Protein AF-A0A2K2D3J0-F1 (afdb_monomer_lite)

Sequence (105 aa):
GGDTRWTSWAQSIVDASRPADELDRRLRSALGYDNAVLGAVFQASDYPVGSPYWDAWAEAAQELAERSQDEISLALDEAHAMRNAISMEHLEAMMILARYVPKDP

Organism: Brachypodium distachyon (NCBI:txid15368)

Radius of gyration: 23.65 Å; chains: 1; bounding box: 52×19×77 Å

Structure (mmCIF, N/CA/C/O backbone):
data_AF-A0A2K2D3J0-F1
#
_entry.id   AF-A0A2K2D3J0-F1
#
loop_
_atom_site.group_PDB
_atom_site.id
_atom_site.type_symbol
_atom_site.label_atom_id
_atom_site.label_alt_id
_atom_site.label_comp_id
_atom_site.label_asym_id
_atom_site.label_entity_id
_atom_site.label_seq_id
_atom_site.pdbx_PDB_ins_code
_atom_site.Cartn_x
_atom_site.Cartn_y
_atom_site.Cartn_z
_atom_site.occupancy
_atom_site.B_iso_or_equiv
_atom_site.auth_seq_id
_atom_site.auth_comp_id
_atom_site.auth_asym_id
_atom_site.auth_atom_id
_atom_site.pdbx_PDB_model_num
ATOM 1 N N . GLY A 1 1 ? -31.267 -10.995 29.941 1.00 42.78 1 GLY A N 1
ATOM 2 C CA . GLY A 1 1 ? -30.750 -10.138 28.855 1.00 42.78 1 GLY A CA 1
ATOM 3 C C . GLY A 1 1 ? -29.232 -10.106 28.823 1.00 42.78 1 GLY A C 1
ATOM 4 O O . GLY A 1 1 ? -28.679 -9.017 28.828 1.00 42.78 1 GLY A O 1
ATOM 5 N N . GLY A 1 2 ? -28.577 -11.275 28.818 1.00 51.97 2 GLY A N 1
ATOM 6 C CA . GLY A 1 2 ? -27.114 -11.403 28.729 1.00 51.97 2 GLY A CA 1
ATOM 7 C C . GLY A 1 2 ? -26.610 -11.776 27.329 1.00 51.97 2 GLY A C 1
ATOM 8 O O . GLY A 1 2 ? -25.487 -11.423 26.995 1.00 51.97 2 GLY A O 1
ATOM 9 N N . ASP A 1 3 ? -27.453 -12.399 26.495 1.00 57.22 3 ASP A N 1
ATOM 10 C CA . ASP A 1 3 ? -27.058 -12.889 25.164 1.00 57.22 3 ASP A CA 1
ATOM 11 C C . ASP A 1 3 ? -26.705 -11.780 24.174 1.00 57.22 3 ASP A C 1
ATOM 13 O O . ASP A 1 3 ? -25.709 -11.884 23.470 1.00 57.22 3 ASP A O 1
ATOM 17 N N . THR A 1 4 ? -27.464 -10.681 24.146 1.00 61.50 4 THR A N 1
ATOM 18 C CA . THR A 1 4 ? -27.314 -9.658 23.100 1.00 61.50 4 THR A CA 1
ATOM 19 C C . THR A 1 4 ? -25.969 -8.932 23.130 1.00 61.50 4 THR A C 1
ATOM 21 O O . THR A 1 4 ? -25.437 -8.620 22.067 1.00 61.50 4 THR A O 1
ATOM 24 N N . ARG A 1 5 ? -25.390 -8.703 24.317 1.00 62.72 5 ARG A N 1
ATOM 25 C CA . ARG A 1 5 ? -24.073 -8.049 24.458 1.00 62.72 5 ARG A CA 1
ATOM 26 C C . ARG A 1 5 ? -22.917 -8.971 24.078 1.00 62.72 5 ARG A C 1
ATOM 28 O O . ARG A 1 5 ? -21.934 -8.515 23.513 1.00 62.72 5 ARG A O 1
ATOM 35 N N . TRP A 1 6 ? -23.047 -10.268 24.356 1.00 61.50 6 TRP A N 1
ATOM 36 C CA . TRP A 1 6 ? -22.056 -11.255 23.929 1.00 61.50 6 TRP A CA 1
ATOM 37 C C . TRP A 1 6 ? -22.026 -11.388 22.406 1.00 61.50 6 TRP A C 1
ATOM 39 O O . TRP A 1 6 ? -20.948 -11.437 21.820 1.00 61.50 6 TRP A 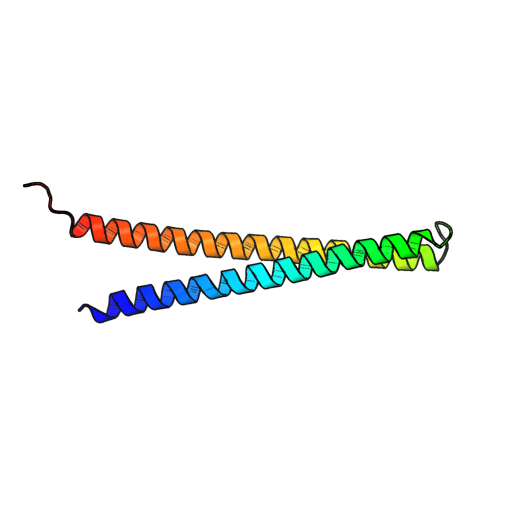O 1
ATOM 49 N N . THR A 1 7 ? -23.191 -11.365 21.751 1.00 64.38 7 THR A N 1
ATOM 50 C CA . THR A 1 7 ? -23.258 -11.337 20.283 1.00 64.38 7 THR A CA 1
ATOM 51 C C . THR A 1 7 ? -22.702 -10.053 19.671 1.00 64.38 7 THR A C 1
ATOM 53 O O . THR A 1 7 ? -22.061 -10.154 18.632 1.00 64.38 7 THR A O 1
ATOM 56 N N . SER A 1 8 ? -22.890 -8.868 20.275 1.00 70.06 8 SER A N 1
ATOM 57 C CA . SER A 1 8 ? -22.313 -7.635 19.705 1.00 70.06 8 SER A CA 1
ATOM 58 C C . SER A 1 8 ? -20.790 -7.604 19.825 1.00 70.06 8 SER A C 1
ATOM 60 O O . SER A 1 8 ? -20.125 -7.228 18.870 1.00 70.06 8 SER A O 1
ATOM 62 N N . TRP A 1 9 ? -20.239 -8.083 20.943 1.00 67.31 9 TRP A N 1
ATOM 63 C CA . TRP A 1 9 ? -18.791 -8.181 21.142 1.00 67.31 9 TRP A CA 1
ATOM 64 C C . TRP A 1 9 ? -18.130 -9.255 20.263 1.00 67.31 9 TRP A C 1
ATOM 66 O O . TRP A 1 9 ? -17.050 -9.068 19.712 1.00 67.31 9 TRP A O 1
ATOM 76 N N . ALA A 1 10 ? -18.779 -10.408 20.083 1.00 67.62 10 ALA A N 1
ATOM 77 C CA . ALA A 1 10 ? -18.280 -11.415 19.149 1.00 67.62 10 ALA A CA 1
ATOM 78 C C . ALA A 1 10 ? -18.303 -10.895 17.699 1.00 67.62 10 ALA A C 1
ATOM 80 O O . ALA A 1 10 ? -17.375 -11.158 16.936 1.00 67.62 10 ALA A O 1
ATOM 81 N N . GLN A 1 11 ? -19.337 -10.128 17.334 1.00 72.25 11 GLN A N 1
ATOM 82 C CA . GLN A 1 11 ? -19.432 -9.496 16.022 1.00 72.25 11 GLN A CA 1
ATOM 83 C C . GLN A 1 11 ? -18.358 -8.419 15.832 1.00 72.25 11 GLN A C 1
ATOM 85 O O . GLN A 1 11 ? -17.750 -8.380 14.771 1.00 72.25 11 GLN A O 1
ATOM 90 N N . SER A 1 12 ? -18.048 -7.611 16.848 1.00 68.00 12 SER A N 1
ATOM 91 C CA . SER A 1 12 ? -17.024 -6.566 16.740 1.00 68.00 12 SER A CA 1
ATOM 92 C C . SER A 1 12 ? -15.609 -7.121 16.549 1.00 68.00 12 SER A C 1
ATOM 94 O O . SER A 1 12 ? -14.816 -6.546 15.803 1.00 68.00 12 SER A O 1
ATOM 96 N N . ILE A 1 13 ? -15.294 -8.280 17.138 1.00 68.69 13 ILE A N 1
ATOM 97 C CA . ILE A 1 13 ? -14.033 -8.992 16.870 1.00 68.69 13 ILE A CA 1
ATOM 98 C C . 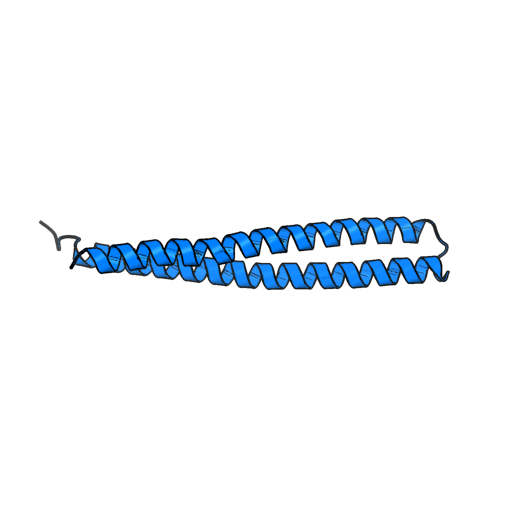ILE A 1 13 ? -13.962 -9.473 15.418 1.00 68.69 13 ILE A C 1
ATOM 100 O O . ILE A 1 13 ? -12.923 -9.319 14.777 1.00 68.69 13 ILE A O 1
ATOM 104 N N . VAL A 1 14 ? -15.055 -10.026 14.886 1.00 71.94 14 VAL A N 1
ATOM 105 C CA . VAL A 1 14 ? -15.145 -10.430 13.470 1.00 71.94 14 VAL A CA 1
ATOM 106 C C . VAL A 1 14 ? -15.059 -9.209 12.544 1.00 71.94 14 VAL A C 1
ATOM 108 O O . VAL A 1 14 ? -14.407 -9.249 11.499 1.00 71.94 14 VAL A O 1
ATOM 111 N N . ASP A 1 15 ? -15.664 -8.094 12.944 1.00 72.25 15 ASP A N 1
ATOM 112 C CA . ASP A 1 15 ? -15.633 -6.842 12.191 1.00 72.25 15 ASP A CA 1
ATOM 113 C C . ASP A 1 15 ? -14.238 -6.203 12.200 1.00 72.25 15 ASP A C 1
ATOM 115 O O . ASP A 1 15 ? -13.887 -5.529 11.235 1.00 72.25 15 ASP A O 1
ATOM 119 N N . ALA A 1 16 ? -13.428 -6.436 13.240 1.00 70.69 16 ALA A N 1
ATOM 120 C CA . ALA A 1 16 ? -12.041 -5.978 13.333 1.00 70.69 16 ALA A CA 1
ATOM 121 C C . ALA A 1 16 ? -11.039 -6.923 12.645 1.00 70.69 16 ALA A C 1
ATOM 123 O O . ALA A 1 16 ? -10.006 -6.460 12.159 1.00 70.69 16 ALA A O 1
ATOM 124 N N . SER A 1 17 ? -11.331 -8.227 12.561 1.00 78.75 17 SER A N 1
ATOM 125 C CA . SER A 1 17 ? -10.445 -9.191 11.896 1.00 78.75 17 SER A CA 1
ATOM 126 C C . SER A 1 17 ? -10.406 -8.987 10.383 1.00 78.75 17 SER A C 1
ATOM 128 O O . SER A 1 17 ? -9.346 -9.090 9.777 1.00 78.75 17 SER A O 1
ATOM 130 N N . ARG A 1 18 ? -11.537 -8.623 9.765 1.00 82.94 18 ARG A N 1
ATOM 131 C CA . ARG A 1 18 ? -11.604 -8.415 8.311 1.00 82.94 18 ARG A CA 1
ATOM 132 C C . ARG A 1 18 ? -10.713 -7.251 7.817 1.00 82.94 18 ARG A C 1
ATOM 134 O O . ARG A 1 18 ? -9.958 -7.482 6.877 1.00 82.94 18 ARG A O 1
ATOM 141 N N . PRO A 1 19 ? -10.739 -6.040 8.411 1.00 82.62 19 PRO A N 1
ATOM 142 C CA . PRO A 1 19 ? -9.788 -4.973 8.090 1.00 82.62 19 PRO A CA 1
ATOM 143 C C . PRO A 1 19 ? -8.332 -5.364 8.350 1.00 82.62 19 PRO A C 1
ATOM 145 O O . PRO A 1 19 ? -7.455 -4.954 7.601 1.00 82.62 19 PRO A O 1
ATOM 148 N N . ALA A 1 20 ? -8.061 -6.169 9.385 1.00 84.94 20 ALA A N 1
ATOM 149 C CA . ALA A 1 20 ? -6.706 -6.632 9.685 1.00 84.94 20 ALA A CA 1
ATOM 150 C C . ALA A 1 20 ? -6.162 -7.582 8.602 1.00 84.94 20 ALA A C 1
ATOM 152 O O . ALA A 1 20 ? -5.021 -7.429 8.165 1.00 84.94 20 ALA A O 1
ATOM 153 N N . ASP A 1 21 ? -6.988 -8.521 8.133 1.00 89.69 21 ASP A N 1
ATOM 154 C CA . ASP A 1 21 ? -6.634 -9.430 7.038 1.00 89.69 21 ASP A CA 1
ATOM 155 C C . ASP A 1 21 ? -6.437 -8.663 5.722 1.00 89.69 21 ASP A C 1
ATOM 157 O O . ASP A 1 21 ? -5.493 -8.918 4.971 1.00 89.69 21 ASP A O 1
ATOM 161 N N . GLU A 1 22 ? -7.308 -7.690 5.449 1.00 91.12 22 GLU A N 1
ATOM 162 C CA . GLU A 1 22 ? -7.212 -6.849 4.258 1.00 91.12 22 GLU A CA 1
ATOM 163 C C . GLU A 1 22 ? -5.969 -5.948 4.296 1.00 91.12 22 GLU A C 1
ATOM 165 O O . GLU A 1 22 ? -5.257 -5.842 3.297 1.00 91.12 22 GLU A O 1
ATOM 170 N N . LEU A 1 23 ? -5.650 -5.369 5.456 1.00 92.44 23 LEU A N 1
ATOM 171 C CA . LEU A 1 23 ? -4.413 -4.632 5.706 1.00 92.44 23 LEU A CA 1
ATOM 172 C C . LEU A 1 23 ? -3.176 -5.486 5.387 1.00 92.44 23 LEU A C 1
ATOM 174 O O . LEU A 1 23 ? -2.328 -5.060 4.601 1.00 92.44 23 LEU A O 1
ATOM 178 N N . ASP A 1 24 ? -3.072 -6.695 5.950 1.00 93.44 24 ASP A N 1
ATOM 179 C CA . ASP A 1 24 ? -1.935 -7.594 5.691 1.00 93.44 24 ASP A CA 1
ATOM 180 C C . ASP A 1 24 ? -1.841 -7.960 4.202 1.00 93.44 24 ASP A C 1
ATOM 182 O O . ASP A 1 24 ? -0.763 -7.894 3.603 1.00 93.44 24 ASP A O 1
ATOM 186 N N . ARG A 1 25 ? -2.978 -8.265 3.562 1.00 95.81 25 ARG A N 1
ATOM 187 C CA . ARG A 1 25 ? -3.038 -8.572 2.127 1.00 95.81 25 ARG A CA 1
ATOM 188 C C . ARG A 1 25 ? -2.514 -7.415 1.274 1.00 95.81 25 ARG A C 1
ATOM 190 O O . ARG A 1 25 ? -1.724 -7.647 0.356 1.00 95.81 25 ARG A O 1
ATOM 197 N N . ARG A 1 26 ? -2.933 -6.182 1.564 1.00 94.81 26 ARG A N 1
ATOM 198 C CA . ARG A 1 26 ? -2.510 -4.980 0.829 1.00 94.81 26 ARG A CA 1
ATOM 199 C C . ARG A 1 26 ? -1.034 -4.676 1.028 1.00 94.81 26 ARG A C 1
ATOM 201 O O . ARG A 1 26 ? -0.336 -4.430 0.050 1.00 94.81 26 ARG A O 1
ATOM 208 N N . LEU A 1 27 ? -0.525 -4.796 2.254 1.00 95.38 27 LEU A N 1
ATOM 209 C CA . LEU A 1 27 ? 0.905 -4.623 2.525 1.00 95.38 27 LEU A CA 1
ATOM 210 C C . LEU A 1 27 ? 1.759 -5.656 1.780 1.00 95.38 27 LEU A C 1
ATOM 212 O O . LEU A 1 27 ? 2.802 -5.310 1.228 1.00 95.38 27 LEU A O 1
ATOM 216 N N . ARG A 1 28 ? 1.311 -6.915 1.690 1.00 96.75 28 ARG A N 1
ATOM 217 C CA . ARG A 1 28 ? 1.988 -7.932 0.866 1.00 96.75 28 ARG A CA 1
ATOM 218 C C . ARG A 1 28 ? 1.944 -7.599 -0.624 1.00 96.75 28 ARG A C 1
ATOM 220 O O . ARG A 1 28 ? 2.940 -7.821 -1.307 1.00 96.75 28 ARG A O 1
ATOM 227 N N . SER A 1 29 ? 0.815 -7.084 -1.114 1.00 95.81 29 SER A N 1
ATOM 228 C CA . SER A 1 29 ? 0.654 -6.616 -2.499 1.00 95.81 29 SER A CA 1
ATOM 229 C C . SER A 1 29 ? 1.659 -5.502 -2.812 1.00 95.81 29 SER A C 1
ATOM 231 O O . SER A 1 29 ? 2.453 -5.638 -3.741 1.00 95.81 29 SER A O 1
ATOM 233 N N . ALA A 1 30 ? 1.716 -4.470 -1.961 1.00 95.62 30 ALA A N 1
ATOM 234 C CA . ALA A 1 30 ? 2.663 -3.361 -2.067 1.00 95.62 30 ALA A CA 1
ATOM 235 C C . ALA A 1 30 ? 4.123 -3.836 -2.072 1.00 95.62 30 ALA A C 1
ATOM 237 O O . ALA A 1 30 ? 4.878 -3.506 -2.980 1.00 95.62 30 ALA A O 1
ATOM 238 N N . LEU A 1 31 ? 4.504 -4.711 -1.134 1.00 96.31 31 LEU A N 1
ATOM 239 C CA . LEU A 1 31 ? 5.845 -5.310 -1.115 1.00 96.31 31 LEU A CA 1
ATOM 240 C C . LEU A 1 31 ? 6.146 -6.111 -2.390 1.00 96.31 31 LEU A C 1
ATOM 242 O O . LEU A 1 31 ? 7.284 -6.143 -2.859 1.00 96.31 31 LEU A O 1
ATOM 246 N N . GLY A 1 32 ? 5.142 -6.783 -2.956 1.00 97.00 32 GLY A N 1
ATOM 247 C CA . GLY A 1 32 ? 5.256 -7.454 -4.248 1.00 97.00 32 GLY A CA 1
ATOM 248 C C . GLY A 1 32 ? 5.569 -6.470 -5.375 1.00 97.00 32 GLY A C 1
ATOM 249 O O . GLY A 1 32 ? 6.488 -6.717 -6.159 1.00 97.00 32 GLY A O 1
ATOM 250 N N . TYR A 1 33 ? 4.855 -5.344 -5.421 1.00 96.56 33 TYR A N 1
ATOM 251 C CA . TYR A 1 33 ? 5.103 -4.281 -6.390 1.00 96.56 33 TYR A CA 1
ATOM 252 C C . TYR A 1 33 ? 6.474 -3.635 -6.201 1.00 96.56 33 TYR A C 1
ATOM 254 O O . TYR A 1 33 ? 7.204 -3.539 -7.179 1.00 96.56 33 TYR A O 1
ATOM 262 N N . ASP A 1 34 ? 6.890 -3.304 -4.978 1.00 95.38 34 ASP A N 1
ATOM 263 C CA . ASP A 1 34 ? 8.219 -2.734 -4.705 1.00 95.38 34 ASP A CA 1
ATOM 264 C C . ASP A 1 34 ? 9.352 -3.656 -5.180 1.00 95.38 34 ASP A C 1
ATOM 266 O O . ASP A 1 34 ? 10.312 -3.214 -5.814 1.00 95.38 34 ASP A O 1
ATOM 270 N N . ASN A 1 35 ? 9.230 -4.965 -4.942 1.00 97.12 35 ASN A N 1
ATOM 271 C CA . ASN A 1 35 ? 10.197 -5.934 -5.460 1.00 97.12 35 ASN A CA 1
ATOM 272 C C . ASN A 1 35 ? 10.212 -5.963 -6.997 1.00 97.12 35 ASN A C 1
ATOM 274 O O . ASN A 1 35 ? 11.277 -6.081 -7.606 1.00 97.12 35 ASN A O 1
ATOM 278 N N . ALA A 1 36 ? 9.046 -5.837 -7.634 1.00 96.56 36 ALA A N 1
ATOM 279 C CA . ALA A 1 36 ? 8.941 -5.764 -9.086 1.00 96.56 36 ALA A CA 1
ATOM 280 C C . ALA A 1 36 ? 9.516 -4.449 -9.647 1.00 96.56 36 ALA A C 1
ATOM 282 O O . ALA A 1 36 ? 10.172 -4.490 -10.686 1.00 96.56 36 ALA A O 1
ATOM 283 N N . VAL A 1 37 ? 9.358 -3.318 -8.945 1.00 97.31 37 VAL A N 1
ATOM 284 C CA . VAL A 1 37 ? 10.012 -2.038 -9.274 1.00 97.31 37 VAL A CA 1
ATOM 285 C C . VAL A 1 37 ? 11.523 -2.223 -9.301 1.00 97.31 37 VAL A C 1
ATOM 287 O O . VAL A 1 37 ? 12.163 -1.878 -10.290 1.00 97.31 37 VAL A O 1
ATOM 290 N N . LEU A 1 38 ? 12.101 -2.816 -8.251 1.00 96.81 38 LEU A N 1
ATOM 291 C CA . LEU A 1 38 ? 13.541 -3.084 -8.198 1.00 96.81 38 LEU A CA 1
ATOM 292 C C . LEU A 1 38 ? 13.993 -3.979 -9.359 1.00 96.81 38 LEU A C 1
ATOM 294 O O . LEU A 1 38 ? 15.033 -3.718 -9.962 1.00 96.81 38 LEU A O 1
ATOM 298 N N . GLY A 1 39 ? 13.200 -4.996 -9.710 1.00 97.31 39 GLY A N 1
ATOM 299 C CA . GLY A 1 39 ? 13.461 -5.855 -10.866 1.00 97.31 39 GLY A CA 1
ATOM 300 C C . GLY A 1 39 ? 13.419 -5.107 -12.202 1.00 97.31 39 GLY A C 1
ATOM 301 O O . GLY A 1 39 ? 14.295 -5.309 -13.041 1.00 97.31 39 GLY A O 1
ATOM 302 N N . ALA A 1 40 ? 12.444 -4.217 -12.390 1.00 95.56 40 ALA A N 1
ATOM 303 C CA . ALA A 1 40 ? 12.310 -3.401 -13.594 1.00 95.56 40 ALA A CA 1
ATOM 304 C C . ALA A 1 40 ? 13.446 -2.374 -13.718 1.00 95.56 40 ALA A C 1
ATOM 306 O O . ALA A 1 40 ? 14.046 -2.253 -14.782 1.00 95.56 40 ALA A O 1
ATOM 307 N N . VAL A 1 41 ? 13.818 -1.702 -12.623 1.00 95.56 41 VAL A N 1
ATOM 308 C CA . VAL A 1 41 ? 14.974 -0.786 -12.583 1.00 95.56 41 VAL A CA 1
ATOM 309 C C . VAL A 1 41 ? 16.273 -1.529 -12.888 1.00 95.56 41 VAL A C 1
ATOM 311 O O . VAL A 1 41 ? 17.099 -1.039 -13.658 1.00 95.56 41 VAL A O 1
ATOM 314 N N . PHE A 1 42 ? 16.449 -2.723 -12.316 1.00 96.62 42 PHE A N 1
ATOM 315 C CA . PHE A 1 42 ? 17.602 -3.568 -12.604 1.00 96.62 42 PHE A CA 1
ATOM 316 C C . PHE A 1 42 ? 17.663 -3.928 -14.093 1.00 96.62 42 PHE A C 1
ATOM 318 O O . PHE A 1 42 ? 18.697 -3.721 -14.721 1.00 96.62 42 PHE A O 1
ATOM 325 N N . GLN A 1 43 ? 16.547 -4.363 -14.685 1.00 96.06 43 GLN A N 1
ATOM 326 C CA . GLN A 1 43 ? 16.483 -4.652 -16.119 1.00 96.06 43 GLN A CA 1
ATOM 327 C C . GLN A 1 43 ? 16.735 -3.421 -16.990 1.00 96.06 43 GLN A C 1
ATOM 329 O O . GLN A 1 43 ? 17.458 -3.515 -17.976 1.00 96.06 43 GLN A O 1
ATOM 334 N N . ALA A 1 44 ? 16.204 -2.251 -16.625 1.00 94.56 44 ALA A N 1
ATOM 335 C CA . ALA A 1 4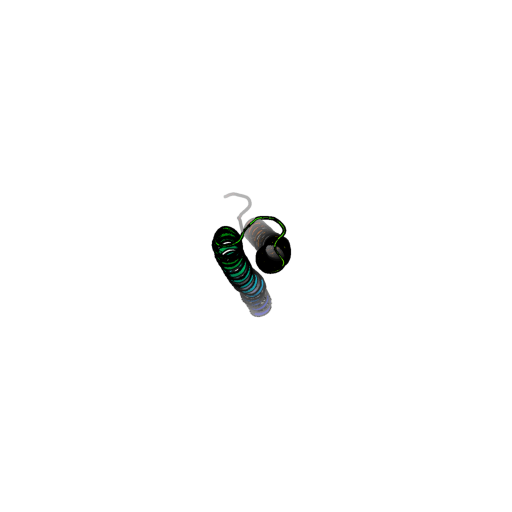4 ? 16.479 -1.011 -17.346 1.00 94.56 44 ALA A CA 1
ATOM 336 C C . ALA A 1 44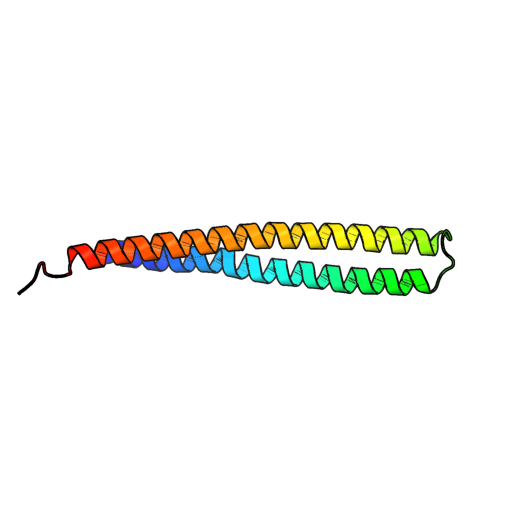 ? 17.986 -0.703 -17.384 1.00 94.56 44 ALA A C 1
ATOM 338 O O . ALA A 1 44 ? 18.487 -0.231 -18.401 1.00 94.56 44 ALA A O 1
ATOM 339 N N . SER A 1 45 ? 18.719 -1.005 -16.305 1.00 93.75 45 SER A N 1
ATOM 340 C CA . SER A 1 45 ? 20.156 -0.715 -16.199 1.00 93.75 45 SER A CA 1
ATOM 341 C C . SER A 1 45 ? 21.045 -1.502 -17.172 1.00 93.75 45 SER A C 1
ATOM 343 O O . SER A 1 45 ? 22.161 -1.063 -17.452 1.00 93.75 45 SER A O 1
ATOM 345 N N . ASP A 1 46 ? 20.536 -2.597 -17.747 1.00 96.94 46 ASP A N 1
ATOM 346 C CA . ASP A 1 46 ? 21.231 -3.375 -18.780 1.00 96.94 46 ASP A CA 1
ATOM 347 C C . ASP A 1 46 ? 21.183 -2.706 -20.169 1.00 96.94 46 ASP A C 1
ATOM 349 O O . ASP A 1 46 ? 21.898 -3.118 -21.089 1.00 96.94 46 ASP A O 1
ATOM 353 N N . TYR A 1 47 ? 20.368 -1.658 -20.341 1.00 95.31 47 TYR A N 1
ATOM 354 C CA . TYR A 1 47 ? 20.182 -0.964 -21.614 1.00 95.31 47 TYR A CA 1
ATOM 355 C C . TYR A 1 47 ? 20.675 0.491 -21.564 1.00 95.31 47 TYR A C 1
ATOM 357 O O . TYR A 1 47 ? 20.599 1.152 -20.526 1.00 95.31 47 TYR A O 1
ATOM 365 N N . PRO A 1 48 ? 21.142 1.053 -22.698 1.00 96.00 48 PRO A N 1
ATOM 366 C CA . PRO A 1 48 ? 21.459 2.474 -22.778 1.00 96.00 48 PRO A CA 1
ATOM 367 C C . PRO A 1 48 ? 20.233 3.344 -22.484 1.00 96.00 48 PRO A C 1
ATOM 369 O O . PRO A 1 48 ? 19.144 3.088 -23.009 1.00 96.00 48 PRO A O 1
ATOM 372 N N . VAL A 1 49 ? 20.437 4.405 -21.703 1.00 94.56 49 VAL A N 1
ATOM 373 C CA . VAL A 1 49 ? 19.411 5.415 -21.400 1.00 94.56 49 VAL A CA 1
ATOM 374 C C . VAL A 1 49 ? 18.823 5.987 -22.694 1.00 94.56 49 VAL A C 1
ATOM 376 O O . VAL A 1 49 ? 19.568 6.348 -23.607 1.00 94.56 49 VAL A O 1
ATOM 379 N N . GLY A 1 50 ? 17.491 6.067 -22.763 1.00 91.56 50 GLY A N 1
ATOM 380 C CA . GLY A 1 50 ? 16.745 6.549 -23.933 1.00 91.56 50 GLY A CA 1
ATOM 381 C C . GLY A 1 50 ? 16.668 5.557 -25.098 1.00 91.56 50 GLY A C 1
ATOM 382 O O . GLY A 1 50 ? 16.250 5.920 -26.197 1.00 91.56 50 GLY A O 1
ATOM 383 N N . SER A 1 51 ? 17.105 4.310 -24.900 1.00 97.12 51 SER A N 1
ATOM 384 C CA . SER A 1 51 ? 16.741 3.228 -25.813 1.00 97.12 51 SER A CA 1
ATOM 385 C C . SER A 1 51 ? 15.296 2.781 -25.552 1.00 97.12 51 SER A C 1
ATOM 387 O O . SER A 1 51 ? 14.855 2.822 -24.403 1.00 97.12 51 SER A O 1
ATOM 389 N N . PRO A 1 52 ? 14.579 2.245 -26.559 1.00 97.69 52 PRO A N 1
ATOM 390 C CA . PRO A 1 52 ? 13.197 1.794 -26.372 1.00 97.69 52 PRO A CA 1
ATOM 391 C C . PRO A 1 52 ? 13.021 0.752 -25.256 1.00 97.69 52 PRO A C 1
ATOM 393 O O . PRO A 1 52 ? 11.979 0.703 -24.613 1.00 97.69 52 PRO A O 1
ATOM 396 N N . TYR A 1 53 ? 14.037 -0.082 -25.014 1.00 95.19 53 TYR A N 1
ATOM 397 C CA . TYR A 1 53 ? 14.016 -1.066 -23.930 1.00 95.19 53 TYR A CA 1
ATOM 398 C C . TYR A 1 53 ? 14.213 -0.420 -22.560 1.00 95.19 53 TYR A C 1
ATOM 400 O O . TYR A 1 53 ? 13.552 -0.819 -21.606 1.00 95.19 53 TYR A O 1
ATOM 408 N N . TRP A 1 54 ? 15.090 0.585 -22.463 1.00 97.62 54 TRP A N 1
ATOM 409 C CA . TRP A 1 54 ? 15.244 1.361 -21.236 1.00 97.62 54 TRP A CA 1
ATOM 410 C C . TRP A 1 54 ? 13.944 2.096 -20.899 1.00 97.62 54 TRP A C 1
ATOM 412 O O . TRP A 1 54 ? 13.471 1.977 -19.773 1.00 97.62 54 TRP A O 1
ATOM 422 N N . ASP A 1 55 ? 13.336 2.772 -21.882 1.00 96.94 55 ASP A N 1
ATOM 423 C CA . ASP A 1 55 ? 12.084 3.516 -21.693 1.00 96.94 55 ASP A CA 1
ATOM 424 C C . ASP A 1 55 ? 10.954 2.586 -21.228 1.00 96.94 55 ASP A C 1
ATOM 426 O O . ASP A 1 55 ? 10.280 2.885 -20.246 1.00 96.94 55 ASP A O 1
ATOM 430 N N . ALA A 1 56 ? 10.801 1.415 -21.860 1.00 97.75 56 ALA A N 1
ATOM 431 C CA . ALA A 1 56 ? 9.768 0.447 -21.493 1.00 97.75 56 ALA A CA 1
ATOM 432 C C . ALA A 1 56 ? 9.925 -0.088 -20.058 1.00 97.75 56 ALA A C 1
ATOM 434 O O . ALA A 1 56 ? 8.942 -0.218 -19.328 1.00 97.75 56 ALA A O 1
ATOM 435 N N . TRP A 1 57 ? 11.153 -0.401 -19.628 1.00 97.81 57 TRP A N 1
ATOM 436 C CA . TRP A 1 57 ? 11.395 -0.860 -18.257 1.00 97.81 57 TRP A CA 1
ATOM 437 C C . TRP A 1 57 ? 11.277 0.268 -17.230 1.00 97.81 57 TRP A C 1
ATOM 439 O O . TRP A 1 57 ? 10.805 0.022 -16.120 1.00 97.81 57 TRP A O 1
ATOM 449 N N . ALA A 1 58 ? 11.667 1.494 -17.587 1.00 95.81 58 ALA A N 1
ATOM 450 C CA . ALA A 1 58 ? 11.499 2.666 -16.736 1.00 95.81 58 ALA A CA 1
ATOM 451 C C . ALA A 1 58 ? 10.012 3.007 -16.527 1.00 95.81 58 ALA A C 1
ATOM 453 O O . ALA A 1 58 ? 9.599 3.246 -15.393 1.00 95.81 58 ALA A O 1
ATOM 454 N N . GLU A 1 59 ? 9.203 2.957 -17.588 1.00 97.69 59 GLU A N 1
ATOM 455 C CA . GLU A 1 59 ? 7.749 3.139 -17.522 1.00 97.69 59 GLU A CA 1
ATOM 456 C C . GLU A 1 59 ? 7.096 2.046 -16.667 1.00 97.69 59 GLU A C 1
ATOM 458 O O . GLU A 1 59 ? 6.356 2.350 -15.733 1.00 97.69 59 GLU A O 1
ATOM 463 N N . ALA A 1 60 ? 7.461 0.776 -16.880 1.00 97.50 60 ALA A N 1
ATOM 464 C CA . ALA A 1 60 ? 6.970 -0.325 -16.053 1.00 97.50 60 ALA A CA 1
ATOM 465 C C . ALA A 1 60 ? 7.345 -0.159 -14.568 1.00 97.50 60 ALA A C 1
ATOM 467 O O . ALA A 1 60 ? 6.524 -0.421 -13.688 1.00 97.50 60 ALA A O 1
ATOM 468 N N . ALA A 1 61 ? 8.569 0.291 -14.269 1.00 96.81 61 ALA A N 1
ATOM 469 C CA . ALA A 1 61 ? 8.993 0.576 -12.901 1.00 96.81 61 ALA A CA 1
ATOM 470 C C . ALA A 1 61 ? 8.152 1.696 -12.270 1.00 96.81 61 ALA A C 1
ATOM 472 O O . ALA A 1 61 ? 7.773 1.588 -11.104 1.00 96.81 61 ALA A O 1
ATOM 473 N N . GLN A 1 62 ? 7.832 2.744 -13.030 1.00 97.75 62 GLN A N 1
ATOM 474 C CA . GLN A 1 62 ? 6.970 3.822 -12.559 1.00 97.75 62 GLN A CA 1
ATOM 475 C C . GLN A 1 62 ? 5.546 3.322 -12.275 1.00 97.75 62 GLN A C 1
ATOM 477 O O . GLN A 1 62 ? 5.042 3.546 -11.175 1.00 97.75 62 GLN A O 1
ATOM 482 N N . GLU A 1 63 ? 4.922 2.594 -13.205 1.00 98.12 63 GLU A N 1
ATOM 483 C CA . GLU A 1 63 ? 3.568 2.054 -13.012 1.00 98.12 63 GLU A CA 1
ATOM 484 C C . GLU A 1 63 ? 3.480 1.132 -11.786 1.00 98.12 63 GLU A C 1
ATOM 486 O O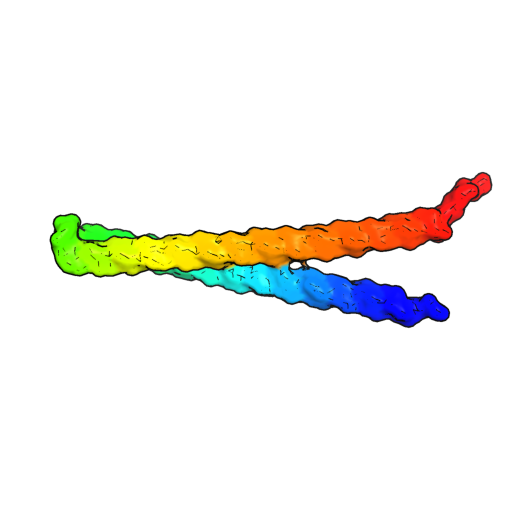 . GLU A 1 63 ? 2.509 1.163 -11.026 1.00 98.12 63 GLU A O 1
ATOM 491 N N . LEU A 1 64 ? 4.496 0.292 -11.571 1.00 98.00 64 LEU A N 1
ATOM 492 C CA . LEU A 1 64 ? 4.564 -0.588 -10.405 1.00 98.00 64 LEU A CA 1
ATOM 493 C C . LEU A 1 64 ? 4.728 0.211 -9.104 1.00 98.00 64 LEU A C 1
ATOM 495 O O . LEU A 1 64 ? 4.107 -0.135 -8.100 1.00 98.00 64 LEU A O 1
ATOM 499 N N . ALA A 1 65 ? 5.516 1.288 -9.120 1.00 97.38 65 ALA A N 1
ATOM 500 C CA . ALA A 1 65 ? 5.689 2.158 -7.961 1.00 97.38 65 ALA A CA 1
ATOM 501 C C . ALA A 1 65 ? 4.385 2.886 -7.601 1.00 97.38 65 ALA A C 1
ATOM 503 O O . ALA A 1 65 ? 4.043 2.970 -6.422 1.00 97.38 65 ALA A O 1
ATOM 504 N N . GLU A 1 66 ? 3.632 3.355 -8.597 1.00 97.94 66 GLU A N 1
ATOM 505 C CA . GLU A 1 66 ? 2.310 3.961 -8.399 1.00 97.94 66 GLU A CA 1
ATOM 506 C C . GLU A 1 66 ? 1.335 2.955 -7.764 1.00 97.94 66 GLU A C 1
ATOM 508 O O . GLU A 1 66 ? 0.728 3.244 -6.733 1.00 97.94 66 GLU A O 1
ATOM 513 N N . ARG A 1 67 ? 1.277 1.719 -8.278 1.00 97.12 67 ARG A N 1
ATOM 514 C CA . ARG A 1 67 ? 0.439 0.654 -7.689 1.00 97.12 67 ARG A CA 1
ATOM 515 C C . ARG A 1 67 ? 0.836 0.298 -6.258 1.00 97.12 67 ARG A C 1
ATOM 517 O O . ARG A 1 67 ? -0.035 0.016 -5.436 1.00 97.12 67 ARG A O 1
ATOM 524 N N . SER A 1 68 ? 2.134 0.294 -5.953 1.00 96.94 68 SER A N 1
ATOM 525 C CA . SER A 1 68 ? 2.619 0.088 -4.584 1.00 96.94 68 SER A CA 1
ATOM 526 C C . SER A 1 68 ? 2.103 1.180 -3.644 1.00 96.94 68 SER A C 1
ATOM 528 O O . SER A 1 68 ? 1.552 0.883 -2.582 1.00 96.94 68 SER A O 1
ATOM 530 N N . GLN A 1 69 ? 2.200 2.447 -4.061 1.00 97.38 69 GLN A N 1
ATOM 531 C CA . GLN A 1 69 ? 1.716 3.590 -3.280 1.00 97.38 69 GLN A CA 1
ATOM 532 C C . GLN A 1 69 ? 0.201 3.550 -3.056 1.00 97.38 69 GLN A C 1
ATOM 534 O O . GLN A 1 69 ? -0.259 3.844 -1.947 1.00 97.38 69 GLN A O 1
ATOM 539 N N . ASP A 1 70 ? -0.568 3.147 -4.067 1.00 97.81 70 ASP A N 1
ATOM 540 C CA . ASP A 1 70 ? -2.017 2.977 -3.948 1.00 97.81 70 ASP A CA 1
ATOM 541 C C . ASP A 1 70 ? -2.374 1.907 -2.906 1.00 97.81 70 ASP A C 1
ATOM 543 O O . ASP A 1 70 ? -3.204 2.141 -2.024 1.00 97.81 70 ASP A O 1
ATOM 547 N N . GLU A 1 71 ? -1.714 0.745 -2.943 1.00 96.88 71 GLU A N 1
ATOM 548 C CA . GLU A 1 71 ? -1.956 -0.325 -1.967 1.00 96.88 71 GLU A CA 1
ATOM 549 C C . GLU A 1 71 ? -1.545 0.071 -0.546 1.00 96.88 71 GLU A C 1
ATOM 551 O O . GLU A 1 71 ? -2.252 -0.263 0.405 1.00 96.88 71 GLU A O 1
ATOM 556 N N . ILE A 1 72 ? -0.445 0.815 -0.382 1.00 95.38 72 ILE A N 1
ATOM 557 C CA . ILE A 1 72 ? -0.030 1.355 0.923 1.00 95.38 72 ILE A CA 1
ATOM 558 C C . ILE A 1 72 ? -1.069 2.347 1.452 1.00 95.38 72 ILE A C 1
ATOM 560 O O . ILE A 1 72 ? -1.393 2.325 2.639 1.00 95.38 72 ILE A O 1
ATOM 564 N N . SER A 1 73 ? -1.611 3.202 0.587 1.00 96.75 73 SER A N 1
ATOM 565 C CA . SER A 1 73 ? -2.628 4.182 0.979 1.00 96.75 73 SER A CA 1
ATOM 566 C C . SER A 1 73 ? -3.907 3.485 1.444 1.00 96.75 73 SER A C 1
ATOM 568 O O . SER A 1 73 ? -4.417 3.781 2.522 1.00 96.75 73 SER A O 1
ATOM 570 N N . LEU A 1 74 ? -4.362 2.477 0.697 1.00 94.94 74 LEU A N 1
ATOM 571 C CA . LEU A 1 74 ? -5.520 1.668 1.079 1.00 94.94 74 LEU A CA 1
ATOM 572 C C . LEU A 1 74 ? -5.254 0.851 2.353 1.00 94.94 74 LEU A C 1
ATOM 574 O O . LEU A 1 74 ? -6.134 0.725 3.199 1.00 94.94 74 LEU A O 1
ATOM 578 N N . ALA A 1 75 ? -4.038 0.336 2.540 1.00 93.62 75 ALA A N 1
ATOM 579 C CA . ALA A 1 75 ? -3.631 -0.306 3.787 1.00 93.62 75 ALA A CA 1
ATOM 580 C C . ALA A 1 75 ? -3.725 0.662 4.983 1.00 93.62 75 ALA A C 1
ATOM 582 O O . ALA A 1 75 ? -4.244 0.296 6.037 1.00 93.62 75 ALA A O 1
ATOM 583 N N . LEU A 1 76 ? -3.277 1.911 4.837 1.00 93.69 76 LEU A N 1
ATOM 584 C CA . LEU A 1 76 ? -3.393 2.915 5.901 1.00 93.69 76 LEU A CA 1
ATOM 585 C C . LEU A 1 76 ? -4.853 3.198 6.274 1.00 93.69 76 LEU A C 1
ATOM 587 O O . LEU A 1 76 ? -5.161 3.325 7.462 1.00 93.69 76 LEU A O 1
ATOM 591 N N . ASP A 1 77 ? -5.752 3.244 5.293 1.00 92.62 77 ASP A N 1
ATOM 592 C CA . ASP A 1 77 ? -7.186 3.406 5.543 1.00 92.62 77 ASP A CA 1
ATOM 593 C C . ASP A 1 77 ? -7.763 2.232 6.350 1.00 92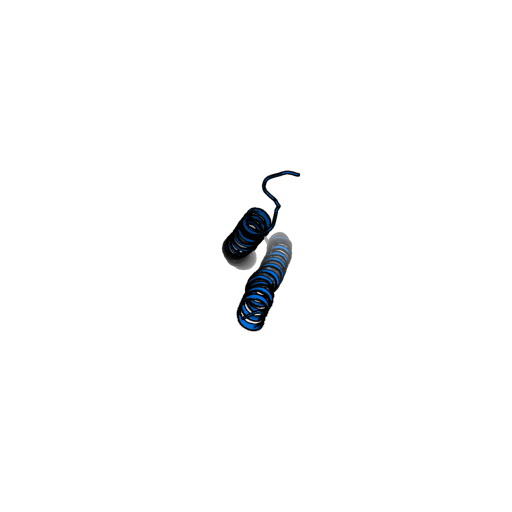.62 77 ASP A C 1
ATOM 595 O O . ASP A 1 77 ? -8.462 2.451 7.345 1.00 92.62 77 ASP A O 1
ATOM 599 N N . GLU A 1 78 ? -7.402 0.992 6.007 1.00 90.38 78 GLU A N 1
ATOM 600 C CA . GLU A 1 78 ? -7.811 -0.198 6.770 1.00 90.38 78 GLU A CA 1
ATOM 601 C C . GLU A 1 78 ? -7.230 -0.196 8.194 1.00 90.38 78 GLU A C 1
ATOM 603 O O . GLU A 1 78 ? -7.924 -0.511 9.165 1.00 90.38 78 GLU A O 1
ATOM 608 N N . ALA A 1 79 ? -5.977 0.239 8.362 1.00 89.25 79 ALA A N 1
ATOM 609 C CA . ALA A 1 79 ? -5.355 0.383 9.677 1.00 89.25 79 ALA A CA 1
ATOM 610 C C . ALA A 1 79 ? -6.082 1.427 10.545 1.00 89.25 79 ALA A C 1
ATOM 612 O O . ALA A 1 79 ? -6.283 1.215 11.748 1.00 89.25 79 ALA A O 1
ATOM 613 N N . HIS A 1 80 ? -6.522 2.542 9.953 1.00 89.38 80 HIS A N 1
ATOM 614 C CA . HIS A 1 80 ? -7.342 3.537 10.641 1.00 89.38 80 HIS A CA 1
ATOM 615 C C . HIS A 1 80 ? -8.720 2.985 11.021 1.00 89.38 80 HIS A C 1
ATOM 617 O O . HIS A 1 80 ? -9.167 3.205 12.151 1.00 89.38 80 HIS A O 1
ATOM 623 N N . ALA A 1 81 ? -9.373 2.241 10.126 1.00 86.00 81 ALA A N 1
ATOM 624 C CA . ALA A 1 81 ? -10.650 1.592 10.409 1.00 86.00 81 ALA A CA 1
ATOM 625 C C . ALA A 1 81 ? -10.527 0.601 11.579 1.00 86.00 81 ALA A C 1
ATOM 627 O O . ALA A 1 81 ? -11.302 0.673 12.536 1.00 86.00 81 ALA A O 1
ATOM 628 N N . MET A 1 82 ? -9.493 -0.244 11.561 1.00 85.00 82 MET A N 1
ATOM 629 C CA . MET A 1 82 ? -9.186 -1.186 12.638 1.00 85.00 82 MET A CA 1
ATOM 630 C C . MET A 1 82 ? -8.940 -0.463 13.969 1.00 85.00 82 MET A C 1
ATOM 632 O O . MET A 1 82 ? -9.515 -0.827 14.997 1.00 85.00 82 MET A O 1
ATOM 636 N N . ARG A 1 83 ? -8.132 0.605 13.968 1.00 85.75 83 ARG A N 1
ATOM 637 C CA . ARG A 1 83 ? -7.873 1.409 15.173 1.00 85.75 83 ARG A CA 1
ATOM 638 C C . ARG A 1 83 ? -9.160 2.009 15.742 1.00 85.75 83 ARG A C 1
ATOM 640 O O . ARG A 1 83 ? -9.337 2.023 16.963 1.00 85.75 83 ARG A O 1
ATOM 647 N N . ASN A 1 84 ? -10.042 2.516 14.884 1.00 85.38 84 ASN A N 1
ATOM 648 C CA . ASN A 1 84 ? -11.314 3.093 15.307 1.00 85.38 84 ASN A CA 1
ATOM 649 C C . ASN A 1 84 ? -12.223 2.028 15.931 1.00 85.38 84 ASN A C 1
ATOM 651 O O . ASN A 1 84 ? -12.768 2.274 17.005 1.00 85.38 84 ASN A O 1
ATOM 655 N N . ALA A 1 85 ? -12.315 0.839 15.327 1.00 83.56 85 ALA A N 1
ATOM 656 C CA . ALA A 1 85 ? -13.075 -0.283 15.879 1.00 83.56 85 ALA A CA 1
ATOM 657 C C . ALA A 1 85 ? -12.569 -0.675 17.279 1.00 83.56 85 ALA A C 1
ATOM 659 O O . ALA A 1 85 ? -13.341 -0.686 18.234 1.00 83.56 85 ALA A O 1
ATOM 660 N N . ILE A 1 86 ? -11.254 -0.867 17.439 1.00 82.75 86 ILE A N 1
ATOM 661 C CA . ILE A 1 86 ? -10.635 -1.179 18.740 1.00 82.75 86 ILE A CA 1
ATOM 662 C C . ILE A 1 86 ? -10.922 -0.083 19.777 1.00 82.75 86 ILE A C 1
ATOM 664 O O . ILE A 1 86 ? -11.206 -0.373 20.940 1.00 82.75 86 ILE A O 1
ATOM 668 N N . SER A 1 87 ? -10.852 1.186 19.369 1.00 83.75 87 SER A N 1
ATOM 669 C CA . SER A 1 87 ? -11.087 2.316 20.274 1.00 83.75 87 SER A CA 1
ATOM 670 C C . SER A 1 87 ? -12.539 2.366 20.755 1.00 83.75 87 SER A C 1
ATOM 672 O O . SER A 1 87 ? -12.783 2.635 21.931 1.00 83.75 87 SER A O 1
ATOM 674 N N . MET A 1 88 ? -13.498 2.073 19.872 1.00 84.00 88 MET A N 1
ATOM 675 C CA . MET A 1 88 ? -14.917 2.005 20.226 1.00 84.00 88 MET A CA 1
ATOM 676 C C . MET A 1 88 ? -15.199 0.874 21.218 1.00 84.00 88 MET A C 1
ATOM 678 O O . MET A 1 88 ? -15.838 1.117 22.241 1.00 84.00 88 MET A O 1
ATOM 682 N N . GLU A 1 89 ? -14.643 -0.317 20.985 1.00 80.75 89 GLU A N 1
ATOM 683 C CA . GLU A 1 89 ? -14.773 -1.456 21.904 1.00 80.75 89 GLU A CA 1
ATOM 684 C C . GLU A 1 89 ? -14.167 -1.160 23.279 1.00 80.75 89 GLU A C 1
ATOM 686 O O . GLU A 1 89 ? -14.754 -1.468 24.318 1.00 80.75 89 GLU A O 1
ATOM 691 N N . HIS A 1 90 ? -13.002 -0.507 23.308 1.00 81.62 90 HIS A N 1
ATOM 692 C CA . HIS A 1 90 ? -12.371 -0.101 24.559 1.00 81.62 90 HIS A CA 1
ATOM 693 C C . HIS A 1 90 ? -13.257 0.868 25.356 1.00 81.62 90 HIS A C 1
ATOM 695 O O . HIS A 1 90 ? -13.419 0.709 26.570 1.00 81.62 90 HIS A O 1
ATOM 701 N N . LEU A 1 91 ? -13.859 1.853 24.683 1.00 84.25 91 LEU A N 1
ATOM 702 C CA . LEU A 1 91 ? -14.779 2.799 25.312 1.00 84.25 91 LEU A CA 1
ATOM 703 C C . LEU A 1 91 ? -16.037 2.102 25.840 1.00 84.25 91 LEU A C 1
ATOM 705 O O . LEU A 1 91 ? -16.447 2.377 26.970 1.00 84.25 91 LEU A O 1
ATOM 709 N N . GLU A 1 92 ? -16.625 1.178 25.077 1.00 83.56 92 GLU A N 1
ATOM 710 C CA . GLU A 1 92 ? -17.785 0.406 25.528 1.00 83.56 92 GLU A CA 1
ATOM 711 C C . GLU A 1 92 ? -17.449 -0.439 26.766 1.00 83.56 92 GLU A C 1
ATOM 713 O O . GLU A 1 92 ? -18.173 -0.392 27.767 1.00 83.56 92 GLU A O 1
ATOM 718 N N . ALA A 1 93 ? -16.308 -1.134 26.755 1.00 81.50 93 ALA A N 1
ATOM 719 C CA . ALA A 1 93 ? -15.834 -1.909 27.897 1.00 81.50 93 ALA A CA 1
ATOM 720 C C . ALA A 1 93 ? -15.639 -1.028 29.144 1.00 81.50 93 ALA A C 1
ATOM 722 O O . ALA A 1 93 ? -16.093 -1.386 30.235 1.00 81.50 93 ALA A O 1
ATOM 723 N N . MET A 1 94 ? -15.036 0.156 28.989 1.00 82.94 94 MET A N 1
ATOM 724 C CA . MET A 1 94 ? -14.879 1.121 30.082 1.00 82.94 94 MET A CA 1
ATOM 725 C C . MET A 1 94 ? -16.224 1.618 30.622 1.00 82.94 94 MET A C 1
ATOM 727 O O . MET A 1 94 ? -16.405 1.707 31.837 1.00 82.94 94 MET A O 1
ATOM 731 N N . MET A 1 95 ? -17.192 1.908 29.748 1.00 83.56 95 MET A N 1
ATOM 732 C CA . MET A 1 95 ? -18.535 2.327 30.159 1.00 83.56 95 MET A CA 1
ATOM 733 C C . MET A 1 95 ? -19.279 1.225 30.917 1.00 83.56 95 MET A C 1
ATOM 735 O O . MET A 1 95 ? -20.004 1.519 31.870 1.00 83.56 95 MET A O 1
ATOM 739 N N . ILE A 1 96 ? -19.120 -0.036 30.506 1.00 81.62 96 ILE A N 1
ATOM 740 C CA . ILE A 1 96 ? -19.684 -1.186 31.217 1.00 81.62 96 ILE A CA 1
ATOM 741 C C . ILE A 1 96 ? -19.034 -1.301 32.592 1.00 81.62 96 ILE A C 1
ATOM 743 O O . ILE A 1 96 ? -19.752 -1.322 33.590 1.00 81.62 96 ILE A O 1
ATOM 747 N N . LEU A 1 97 ? -17.701 -1.308 32.667 1.00 79.88 97 LEU A N 1
ATOM 748 C CA . LEU A 1 97 ? -16.979 -1.363 33.938 1.00 79.88 97 LEU A CA 1
ATOM 749 C C . LEU A 1 97 ? -17.432 -0.240 34.875 1.00 79.88 97 LEU A C 1
ATOM 751 O O . LEU A 1 97 ? -17.828 -0.522 35.998 1.00 79.88 97 LEU A O 1
ATOM 755 N N . ALA A 1 98 ? -17.521 1.003 34.401 1.00 80.44 98 ALA A N 1
ATOM 756 C CA . ALA A 1 98 ? -17.980 2.137 35.206 1.00 80.44 98 ALA A CA 1
ATOM 757 C C . ALA A 1 98 ? -19.407 1.981 35.776 1.00 80.44 98 ALA A C 1
ATOM 759 O O . ALA A 1 98 ? -19.731 2.602 36.787 1.00 80.44 98 ALA A O 1
ATOM 760 N N . ARG A 1 99 ? -20.272 1.163 35.157 1.00 78.31 99 ARG A N 1
ATOM 761 C CA . ARG A 1 99 ? -21.620 0.859 35.678 1.00 78.31 99 ARG A CA 1
ATOM 762 C C . ARG A 1 99 ? -21.623 -0.211 36.768 1.00 78.31 99 ARG A C 1
ATOM 764 O O . ARG A 1 99 ? -22.566 -0.243 37.554 1.00 78.31 99 ARG A O 1
ATOM 771 N N . TYR A 1 100 ? -20.627 -1.094 36.780 1.00 75.50 100 TYR A N 1
ATOM 772 C CA . TYR A 1 100 ? -20.549 -2.238 37.695 1.00 75.50 100 TYR A CA 1
ATOM 773 C C . TYR A 1 100 ? -19.443 -2.108 38.747 1.00 75.50 100 TYR A C 1
ATOM 775 O O . TYR A 1 100 ? -19.423 -2.894 39.691 1.00 75.50 100 TYR A O 1
ATOM 783 N N . VAL A 1 101 ? -18.553 -1.119 38.623 1.00 66.88 101 VAL A N 1
ATOM 784 C CA . VAL A 1 101 ? -17.641 -0.711 39.694 1.00 66.88 101 VAL A CA 1
ATOM 785 C C . VAL A 1 101 ? -18.499 -0.135 40.830 1.00 66.88 101 VAL A C 1
ATOM 787 O O . VAL A 1 101 ? -19.215 0.848 40.607 1.00 66.88 101 VAL A O 1
ATOM 790 N N . PRO A 1 102 ? -18.481 -0.739 42.033 1.00 63.78 102 PRO A N 1
ATOM 791 C CA . PRO A 1 102 ? -19.171 -0.193 43.193 1.00 63.78 102 PRO A CA 1
ATOM 792 C C . PRO A 1 102 ? -18.698 1.239 43.436 1.00 63.78 102 PRO A C 1
ATOM 794 O O . PRO A 1 102 ? -17.498 1.510 43.385 1.00 63.78 102 PRO A O 1
ATOM 797 N N . LYS A 1 103 ? -19.626 2.160 43.704 1.00 66.38 103 LYS A N 1
ATOM 798 C CA . LYS A 1 103 ? -19.272 3.487 44.219 1.00 66.38 103 LYS A CA 1
ATOM 799 C C . LYS A 1 103 ? -18.869 3.345 45.692 1.00 66.38 103 LYS A C 1
ATOM 801 O O . LYS A 1 103 ? -19.680 3.650 46.554 1.00 66.38 103 LYS A O 1
ATOM 806 N N . ASP A 1 104 ? -17.646 2.859 45.901 1.00 62.09 104 ASP A N 1
ATOM 807 C CA . ASP A 1 104 ? -16.929 2.655 47.170 1.00 62.09 104 ASP A CA 1
ATOM 808 C C . ASP A 1 104 ? -17.582 1.728 48.229 1.00 62.09 104 ASP A C 1
ATOM 810 O O . ASP A 1 104 ? -18.779 1.437 48.153 1.00 62.09 104 ASP A O 1
ATOM 814 N N . PRO A 1 105 ? -16.772 1.179 49.165 1.00 57.75 105 PRO A N 1
ATOM 815 C CA . PRO A 1 105 ? -17.244 0.441 50.342 1.00 57.75 105 PRO A CA 1
ATOM 816 C C . PRO A 1 105 ? -17.987 1.308 51.370 1.00 57.75 105 PRO A C 1
ATOM 818 O O . PRO A 1 105 ? -17.693 2.520 51.476 1.00 57.75 105 PRO A O 1
#

Foldseek 3Di:
DPPPVVVVVVVLVVVLVVLVVLLVVLLVLLVVLQVLLVVLCVQLVVDDPPDPSNVVSNVSSVVSNVSSVVSVVVSVVSVVVSVVSVVVVVVVVVVVCVVVVPPDD

Secondary structure (DSSP, 8-state):
--HHHHHHHHHHHHHHHHHHHHHHHHHHHHHHHHHHHHHHHHHHHTS-TTSHHHHHHHHHHHHHHHHHHHHHHHHHHHHHHHHHHHHHHHHHHHHHHHHHS-S--

pLDDT: mean 86.32, std 12.85, range [42.78, 98.12]